Protein AF-A0A845K118-F1 (afdb_monomer)

Solvent-accessible surface area (backbone atoms only — not comparable to full-atom values): 3736 Å² total; per-residue (Å²): 127,72,65,63,57,66,68,46,45,65,57,54,52,51,51,52,56,52,32,60,70,52,37,51,99,90,30,51,68,69,55,20,47,54,50,48,52,53,53,61,72,64,58,84,69,77,78,80,77,48,72,69,57,48,55,52,55,64,73,78,107

Nearest PDB structures (foldseek):
  8tku-assembly4_H  TM=5.954E-01  e=4.737E+00  Caenorhabditis elegans

Secondary structure (DSSP, 8-state):
-HHHHHHHHHHHHHHHHHHHHH-BTTB-HHHHHHHHHHHHHH--PPPPPPHHHHHHHHH--

Structure (mmCIF, N/CA/C/O backbone):
data_AF-A0A845K118-F1
#
_entry.id   AF-A0A845K118-F1
#
loop_
_atom_site.group_PDB
_atom_site.id
_atom_site.type_symbol
_atom_site.label_atom_id
_atom_site.label_alt_id
_atom_site.label_comp_id
_atom_site.label_asym_id
_atom_site.label_entity_id
_atom_site.label_seq_id
_atom_site.pdbx_PDB_ins_code
_atom_site.Cartn_x
_atom_site.Cartn_y
_atom_site.Cartn_z
_atom_site.occupancy
_atom_site.B_iso_or_equiv
_atom_site.auth_seq_id
_atom_site.auth_comp_id
_atom_site.auth_asym_id
_atom_site.auth_atom_id
_atom_site.pdbx_PDB_model_num
ATOM 1 N N . MET A 1 1 ? 14.736 15.935 -2.458 1.00 52.69 1 MET A N 1
ATOM 2 C CA . MET A 1 1 ? 13.731 14.932 -2.019 1.00 52.69 1 MET A CA 1
ATOM 3 C C . MET A 1 1 ? 12.494 14.766 -2.933 1.00 52.69 1 MET A C 1
ATOM 5 O O . MET A 1 1 ? 11.539 14.124 -2.528 1.00 52.69 1 MET A O 1
ATOM 9 N N . LYS A 1 2 ? 12.468 15.242 -4.193 1.00 60.47 2 LYS A N 1
ATOM 10 C CA . LYS A 1 2 ? 11.235 15.215 -5.027 1.00 60.47 2 LYS A CA 1
ATOM 11 C C . LYS A 1 2 ? 10.930 13.877 -5.735 1.00 60.47 2 LYS A C 1
ATOM 13 O O . LYS A 1 2 ? 9.798 13.654 -6.149 1.00 60.47 2 LYS A O 1
ATOM 18 N N . LYS A 1 3 ? 11.925 12.999 -5.908 1.00 63.78 3 LYS A N 1
ATOM 19 C CA . LYS A 1 3 ? 11.808 11.781 -6.736 1.00 63.78 3 LYS A CA 1
ATOM 20 C C . LYS A 1 3 ? 11.069 10.644 -6.023 1.00 63.78 3 LYS A C 1
ATOM 22 O O . LYS A 1 3 ? 10.183 10.039 -6.612 1.00 63.78 3 LYS A O 1
ATOM 27 N N . VAL A 1 4 ? 11.388 10.420 -4.747 1.00 63.84 4 VAL A N 1
ATOM 28 C CA . VAL A 1 4 ? 10.785 9.350 -3.934 1.00 63.84 4 VAL A CA 1
ATOM 29 C C . VAL A 1 4 ? 9.294 9.605 -3.705 1.00 63.84 4 VAL A C 1
ATOM 31 O O . VAL A 1 4 ? 8.491 8.704 -3.909 1.00 63.84 4 VAL A O 1
ATOM 34 N N . GLY A 1 5 ? 8.902 10.849 -3.405 1.00 72.00 5 GLY A N 1
ATOM 35 C CA . GLY A 1 5 ? 7.487 11.213 -3.264 1.00 72.00 5 GLY A CA 1
ATOM 36 C C . GLY A 1 5 ? 6.675 10.947 -4.537 1.00 72.00 5 GLY A C 1
ATOM 37 O O . GLY A 1 5 ? 5.633 10.306 -4.473 1.00 72.00 5 GLY A O 1
ATOM 38 N N . LYS A 1 6 ? 7.195 11.339 -5.711 1.00 77.25 6 LYS A N 1
ATOM 39 C CA . LYS A 1 6 ? 6.547 11.056 -7.007 1.00 77.25 6 LYS A CA 1
ATOM 40 C C . LYS A 1 6 ? 6.464 9.562 -7.328 1.00 77.25 6 LYS A C 1
ATOM 42 O O . LYS A 1 6 ? 5.528 9.136 -7.993 1.00 77.25 6 LYS A O 1
ATOM 47 N N . GLN A 1 7 ? 7.440 8.774 -6.883 1.00 80.38 7 GLN A N 1
ATOM 48 C CA . GLN A 1 7 ? 7.459 7.330 -7.107 1.00 80.38 7 GLN A CA 1
ATOM 49 C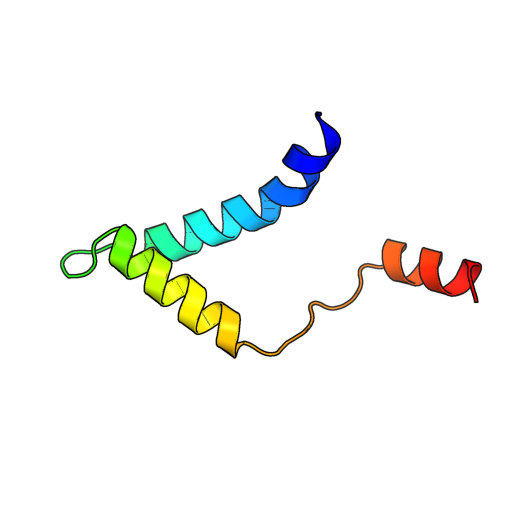 C . GLN A 1 7 ? 6.477 6.584 -6.195 1.00 80.38 7 GLN A C 1
ATOM 51 O O . GLN A 1 7 ? 5.894 5.593 -6.625 1.00 80.38 7 GLN A O 1
ATOM 56 N N . LEU A 1 8 ? 6.280 7.060 -4.963 1.00 83.50 8 LEU A N 1
ATOM 57 C CA . LEU A 1 8 ? 5.360 6.460 -3.992 1.00 83.50 8 LEU A CA 1
ATOM 58 C C . LEU A 1 8 ? 3.906 6.901 -4.182 1.00 83.50 8 LEU A C 1
ATOM 60 O O . LEU A 1 8 ? 2.994 6.182 -3.787 1.00 83.50 8 LEU A O 1
ATOM 64 N N . GLN A 1 9 ? 3.681 8.049 -4.821 1.00 84.94 9 GLN A N 1
ATOM 65 C CA . G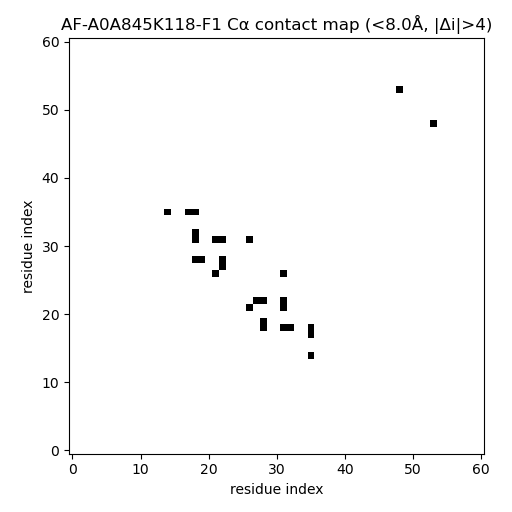LN A 1 9 ? 2.353 8.627 -5.024 1.00 84.94 9 GLN A CA 1
ATOM 66 C C . GLN A 1 9 ? 1.304 7.650 -5.595 1.00 84.94 9 GLN A C 1
ATOM 68 O O . GLN A 1 9 ? 0.205 7.615 -5.045 1.00 84.94 9 GLN A O 1
ATOM 73 N N . PRO A 1 10 ? 1.597 6.812 -6.610 1.00 86.19 10 PRO A N 1
ATOM 74 C CA . PRO A 1 10 ? 0.618 5.851 -7.119 1.00 86.19 10 PRO A CA 1
ATOM 75 C C . PRO A 1 10 ? 0.192 4.813 -6.074 1.00 86.19 10 PRO A C 1
ATOM 77 O O . PRO A 1 10 ? -0.959 4.394 -6.059 1.00 86.19 10 PRO A O 1
ATOM 80 N N . PHE A 1 11 ? 1.101 4.407 -5.186 1.00 84.19 11 PHE A N 1
ATOM 81 C CA . PHE A 1 11 ? 0.804 3.429 -4.138 1.00 84.19 11 PHE A CA 1
ATOM 82 C C . PHE A 1 11 ? -0.074 4.041 -3.047 1.00 84.19 11 PHE A C 1
ATOM 84 O O . PHE A 1 11 ? -1.055 3.425 -2.641 1.00 84.19 11 PHE A O 1
ATOM 91 N N . LEU A 1 12 ? 0.225 5.282 -2.651 1.00 88.75 12 LEU A N 1
ATOM 92 C CA . LEU A 1 12 ? -0.581 6.034 -1.686 1.00 88.75 12 LEU A CA 1
ATOM 93 C C . LEU A 1 12 ? -2.001 6.286 -2.213 1.00 88.75 12 LEU A C 1
ATOM 95 O O . LEU A 1 12 ? -2.965 6.135 -1.473 1.00 88.75 12 LEU A O 1
ATOM 99 N N . GLN A 1 13 ? -2.142 6.600 -3.505 1.00 90.31 13 GLN A N 1
ATOM 100 C CA . GLN A 1 13 ? -3.450 6.784 -4.142 1.00 90.31 13 GLN A CA 1
ATOM 101 C C . GLN A 1 13 ? -4.280 5.492 -4.162 1.00 90.31 13 GLN A C 1
ATOM 103 O O . GLN A 1 13 ? -5.492 5.535 -3.953 1.00 90.31 13 GLN A O 1
ATOM 108 N N . VAL A 1 14 ? -3.644 4.340 -4.402 1.00 89.50 14 VAL A N 1
ATOM 109 C CA . VAL A 1 14 ? -4.324 3.035 -4.353 1.00 89.50 14 VAL A CA 1
ATOM 110 C C . VAL A 1 14 ? -4.757 2.704 -2.929 1.00 89.50 14 VAL A C 1
ATOM 112 O O . VAL A 1 14 ? -5.908 2.322 -2.728 1.00 89.50 14 VAL A O 1
ATOM 115 N N . GLU A 1 15 ? -3.872 2.878 -1.947 1.00 89.69 15 GLU A N 1
ATOM 116 C CA . GLU A 1 15 ? -4.203 2.667 -0.536 1.00 89.69 15 GLU A CA 1
ATOM 117 C C . GLU A 1 15 ? -5.387 3.543 -0.118 1.00 89.69 15 GLU A C 1
ATOM 119 O O . GLU A 1 15 ? -6.379 3.034 0.398 1.00 89.69 15 GLU A O 1
ATOM 124 N N . GLU A 1 16 ? -5.340 4.840 -0.416 1.00 91.69 16 GLU A N 1
ATOM 125 C CA . GLU A 1 16 ? -6.397 5.783 -0.061 1.00 91.69 16 GLU A CA 1
ATOM 126 C C . GLU A 1 16 ? -7.732 5.440 -0.737 1.00 91.69 16 GLU A C 1
ATOM 128 O O . GLU A 1 16 ? -8.775 5.456 -0.081 1.00 91.69 16 GLU A O 1
ATOM 133 N N . SER A 1 17 ? -7.713 5.048 -2.016 1.00 93.12 17 SER A N 1
ATOM 134 C CA . SER A 1 17 ? -8.915 4.631 -2.748 1.00 93.12 17 SER A CA 1
ATOM 135 C C . SER A 1 17 ? -9.549 3.369 -2.157 1.00 93.12 17 SER A C 1
ATOM 137 O O . SER A 1 17 ? -10.769 3.307 -1.985 1.00 93.12 17 SER A O 1
ATOM 139 N N . VAL A 1 18 ? -8.737 2.364 -1.819 1.00 90.12 18 VAL A N 1
ATOM 140 C CA . VAL A 1 18 ? -9.228 1.098 -1.260 1.00 90.12 18 VAL A CA 1
ATOM 141 C C . VAL A 1 18 ? -9.699 1.288 0.178 1.00 90.12 18 VAL A C 1
ATOM 143 O O . VAL A 1 18 ? -10.795 0.850 0.517 1.00 90.12 18 VAL A O 1
ATOM 146 N N . VAL A 1 19 ? -8.933 1.994 1.011 1.00 92.31 19 VAL A N 1
ATOM 147 C CA . VAL A 1 19 ? -9.324 2.310 2.391 1.00 92.31 19 VAL A CA 1
ATOM 148 C C . VAL A 1 19 ? -10.620 3.119 2.407 1.00 92.31 19 VAL A C 1
ATOM 150 O O . VAL A 1 19 ? -11.523 2.774 3.159 1.00 92.31 19 VAL A O 1
ATOM 153 N N . SER A 1 20 ? -10.779 4.117 1.534 1.00 92.38 20 SER A N 1
ATOM 154 C CA . SER A 1 20 ? -12.018 4.910 1.449 1.00 92.38 20 SER A CA 1
ATOM 155 C C . SER A 1 20 ? -13.242 4.079 1.062 1.00 92.38 20 SER A C 1
ATOM 157 O O . SER A 1 20 ? -14.347 4.384 1.495 1.00 92.38 20 SER A O 1
ATOM 159 N N . ARG A 1 21 ? -13.056 3.017 0.268 1.00 90.50 21 ARG A N 1
ATOM 160 C CA . ARG A 1 21 ? -14.126 2.067 -0.081 1.00 90.50 21 ARG A CA 1
ATOM 161 C C . ARG A 1 21 ? -14.479 1.114 1.057 1.00 90.50 21 ARG A C 1
ATOM 163 O O . ARG A 1 21 ? -15.611 0.653 1.129 1.00 90.50 21 ARG A O 1
ATOM 170 N N . LEU A 1 22 ? -13.501 0.776 1.893 1.00 89.00 22 LEU A N 1
ATOM 171 C CA . LEU A 1 22 ? -13.673 -0.123 3.033 1.00 89.00 22 LEU A CA 1
ATOM 172 C C . LEU A 1 22 ? -14.281 0.594 4.240 1.00 89.00 22 LEU A C 1
ATOM 174 O O . LEU A 1 22 ? -15.033 -0.016 4.997 1.00 89.00 22 LEU A O 1
ATOM 178 N N . VAL A 1 23 ? -13.954 1.875 4.423 1.00 93.00 23 VAL A N 1
ATOM 179 C CA . VAL A 1 23 ? -14.535 2.705 5.478 1.00 93.00 23 VAL A CA 1
ATOM 180 C C . VAL A 1 23 ? -16.037 2.828 5.250 1.00 93.00 23 VAL A C 1
ATOM 182 O O . VAL A 1 23 ? -16.506 3.225 4.187 1.00 93.00 23 VAL A O 1
ATOM 185 N N . GLY A 1 24 ? -16.802 2.492 6.280 1.00 86.31 24 GLY A N 1
ATOM 186 C CA . GLY A 1 24 ? -18.255 2.491 6.231 1.00 86.31 24 GLY A CA 1
ATOM 187 C C . GLY A 1 24 ? -18.842 2.463 7.633 1.0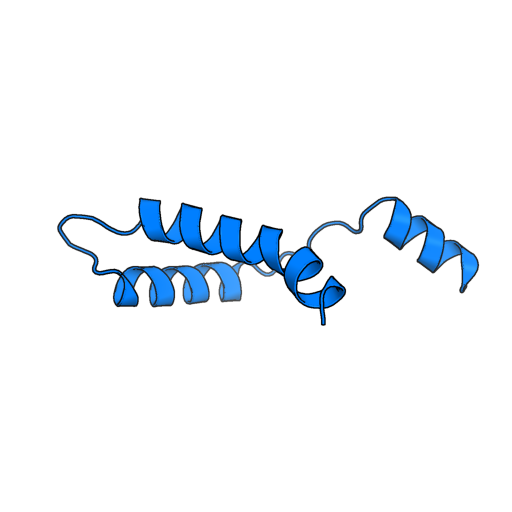0 86.31 24 GLY A C 1
ATOM 188 O O . GLY A 1 24 ? -18.141 2.655 8.621 1.00 86.31 24 GLY A O 1
ATOM 189 N N . LYS A 1 25 ? -20.142 2.179 7.742 1.00 84.06 25 LYS A N 1
ATOM 190 C CA . LYS A 1 25 ? -20.877 2.226 9.019 1.00 84.06 25 LYS A CA 1
ATOM 191 C C . LYS A 1 25 ? -20.287 1.334 10.128 1.00 84.06 25 LYS A C 1
ATOM 193 O O . LYS A 1 25 ? -20.474 1.634 11.301 1.00 84.06 25 LYS A O 1
ATOM 198 N N . TYR A 1 26 ? -19.595 0.257 9.757 1.00 83.00 26 TYR A N 1
ATOM 199 C CA . TYR A 1 26 ? -19.075 -0.764 10.678 1.00 83.00 26 TYR A CA 1
ATOM 200 C C . TYR A 1 26 ? -17.547 -0.853 10.709 1.00 83.00 26 TYR A C 1
ATOM 202 O O . TYR A 1 26 ? -17.007 -1.673 11.447 1.00 83.00 26 TYR A O 1
ATOM 210 N N . LEU A 1 27 ? -16.850 -0.053 9.896 1.00 88.44 27 LEU A N 1
ATOM 211 C CA . LEU A 1 27 ? -15.401 -0.132 9.763 1.00 88.44 27 LEU A CA 1
ATOM 212 C C . LEU A 1 27 ? -14.798 1.268 9.819 1.00 88.44 27 LEU A C 1
ATOM 214 O O . LEU A 1 27 ? -15.055 2.110 8.957 1.00 88.44 27 LEU A O 1
ATOM 218 N N . ASP A 1 28 ? -13.994 1.495 10.850 1.00 92.00 28 ASP A N 1
ATOM 219 C CA . ASP A 1 28 ? -13.242 2.723 11.034 1.00 92.00 28 ASP A CA 1
ATOM 220 C C . ASP A 1 28 ? -12.015 2.766 10.110 1.00 92.00 28 ASP A C 1
ATOM 222 O O . ASP A 1 28 ? -11.597 1.775 9.504 1.00 92.00 28 ASP A O 1
ATOM 226 N N . LYS A 1 29 ? -11.402 3.947 9.998 1.00 90.06 29 LYS A N 1
ATOM 227 C CA . LYS A 1 29 ? -10.242 4.148 9.121 1.00 90.06 29 LYS A CA 1
ATOM 228 C C . LYS A 1 29 ? -9.062 3.245 9.496 1.00 90.06 29 LYS A C 1
ATOM 230 O O . LYS A 1 29 ? -8.389 2.729 8.607 1.00 90.06 29 LYS A O 1
ATOM 235 N N . GLN A 1 30 ? -8.823 3.028 10.791 1.00 91.94 30 GLN A N 1
ATOM 236 C CA . GLN A 1 30 ? -7.724 2.174 11.250 1.00 91.94 30 GLN A CA 1
ATOM 237 C C . GLN A 1 30 ? -7.992 0.691 10.965 1.00 91.94 30 GLN A C 1
ATOM 239 O O . GLN A 1 30 ? -7.085 -0.024 10.535 1.00 91.94 30 GLN A O 1
ATOM 244 N N . GLY A 1 31 ? -9.227 0.221 11.157 1.00 92.81 31 GLY A N 1
ATOM 245 C CA . GLY A 1 31 ? -9.648 -1.128 10.791 1.00 92.81 31 GLY A CA 1
ATOM 246 C C . GLY A 1 31 ? -9.541 -1.375 9.288 1.00 92.81 31 GLY A C 1
ATOM 247 O O . GLY A 1 31 ? -8.978 -2.388 8.871 1.00 92.81 31 GLY A O 1
ATOM 248 N N . ALA A 1 32 ? -9.975 -0.415 8.471 1.00 93.31 32 ALA A N 1
ATOM 249 C CA . ALA A 1 32 ? -9.851 -0.469 7.016 1.00 93.31 32 ALA A CA 1
ATOM 250 C C . ALA A 1 32 ? -8.388 -0.572 6.548 1.00 93.31 32 ALA A C 1
ATOM 252 O O . ALA A 1 32 ? -8.080 -1.384 5.677 1.00 93.31 32 ALA A O 1
ATOM 253 N N . GLN A 1 33 ? -7.468 0.180 7.163 1.00 92.62 33 GLN A N 1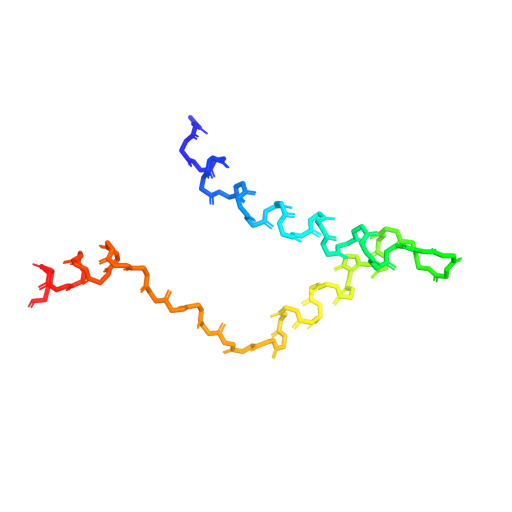
ATOM 254 C CA . GLN A 1 33 ? -6.030 0.083 6.875 1.00 92.62 33 GLN A CA 1
ATOM 255 C C . GLN A 1 33 ? -5.440 -1.279 7.264 1.00 92.62 33 GLN A C 1
ATOM 257 O O . GLN A 1 33 ? -4.681 -1.872 6.497 1.00 92.62 33 GLN A O 1
ATOM 262 N N . LYS A 1 34 ? -5.802 -1.819 8.436 1.00 93.06 34 LYS A N 1
ATOM 263 C CA . LYS A 1 34 ? -5.366 -3.164 8.854 1.00 93.06 34 LYS A CA 1
ATOM 264 C C . LYS A 1 34 ? -5.850 -4.237 7.878 1.00 93.06 34 LYS A C 1
ATOM 266 O O . LYS A 1 34 ? -5.075 -5.119 7.508 1.00 93.06 34 LYS A O 1
ATOM 271 N N . LEU A 1 35 ? -7.101 -4.136 7.428 1.00 91.12 35 LEU A N 1
ATOM 272 C CA . LEU A 1 35 ? -7.673 -5.051 6.443 1.00 91.12 35 LEU A CA 1
ATOM 273 C C . LEU A 1 35 ? -6.965 -4.931 5.087 1.00 91.12 35 LEU A C 1
ATOM 275 O O . LEU A 1 35 ? -6.619 -5.947 4.487 1.00 91.12 35 LEU A O 1
ATOM 279 N N . PHE A 1 36 ? -6.695 -3.705 4.630 1.00 90.88 36 PHE A N 1
ATOM 280 C CA . PHE A 1 36 ? -5.921 -3.446 3.417 1.00 90.88 36 PHE A CA 1
ATOM 281 C C . PHE A 1 36 ? -4.553 -4.135 3.466 1.00 90.88 36 PHE A C 1
ATOM 283 O O . PHE A 1 36 ? -4.235 -4.911 2.566 1.00 90.88 36 PHE A O 1
ATOM 290 N N . HIS A 1 37 ? -3.782 -3.938 4.541 1.00 89.69 37 HIS A N 1
ATOM 291 C CA . HIS A 1 37 ? -2.477 -4.582 4.709 1.00 89.69 37 HIS A CA 1
ATOM 292 C C . HIS A 1 37 ? -2.567 -6.109 4.753 1.00 89.69 37 HIS A C 1
ATOM 294 O O . HIS A 1 37 ? -1.717 -6.788 4.180 1.00 89.69 37 HIS A O 1
ATOM 300 N N . TYR A 1 38 ? -3.602 -6.660 5.391 1.00 90.75 38 TYR A N 1
ATOM 301 C CA . TYR A 1 38 ? -3.825 -8.103 5.418 1.00 90.75 38 TYR A CA 1
ATOM 302 C C . TYR A 1 38 ? -4.089 -8.667 4.012 1.00 90.75 38 TYR A C 1
ATOM 304 O O . TYR A 1 38 ? -3.443 -9.633 3.605 1.00 90.75 38 TYR A O 1
ATOM 312 N N . MET A 1 39 ? -4.982 -8.038 3.238 1.00 88.25 39 MET A N 1
ATOM 313 C CA . MET A 1 39 ? -5.288 -8.444 1.860 1.00 88.25 39 MET A CA 1
ATOM 314 C C . MET A 1 39 ? -4.071 -8.302 0.937 1.00 88.25 39 MET A C 1
ATOM 316 O O . MET A 1 39 ? -3.770 -9.221 0.171 1.00 88.25 39 MET A O 1
ATOM 320 N N . PHE A 1 40 ? -3.344 -7.182 1.036 1.00 84.38 40 PHE A N 1
ATOM 321 C CA . PHE A 1 40 ? -2.151 -6.923 0.225 1.00 84.38 40 PHE A CA 1
ATOM 322 C C . PHE A 1 40 ? -0.978 -7.847 0.580 1.00 84.38 40 PHE A C 1
ATOM 324 O O . PHE A 1 40 ? -0.273 -8.338 -0.299 1.00 84.38 40 PHE A O 1
ATOM 331 N N . GLY A 1 41 ? -0.795 -8.160 1.864 1.00 85.12 41 GLY A N 1
ATOM 332 C CA . GLY A 1 41 ? 0.231 -9.099 2.320 1.00 8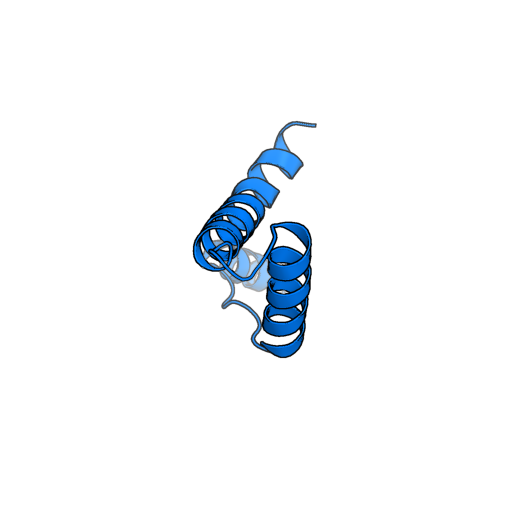5.12 41 GLY A CA 1
ATOM 333 C C . GLY A 1 41 ? -0.014 -10.536 1.849 1.00 85.12 41 GLY A C 1
ATOM 334 O O . GLY A 1 41 ? 0.931 -11.307 1.6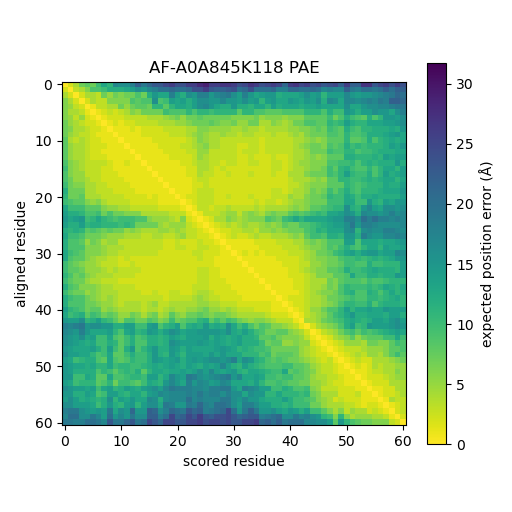96 1.00 85.12 41 GLY A O 1
ATOM 335 N N . LYS A 1 42 ? -1.274 -10.901 1.581 1.00 84.75 42 LYS A N 1
ATOM 336 C CA . LYS A 1 42 ? -1.659 -12.222 1.064 1.00 84.75 42 LYS A CA 1
ATOM 337 C C . LYS A 1 42 ? -1.720 -12.298 -0.455 1.00 84.75 42 LYS A C 1
ATOM 339 O O . LYS A 1 42 ? -1.784 -13.406 -0.978 1.00 84.75 42 LYS A O 1
ATOM 344 N N . SER A 1 43 ? -1.684 -11.171 -1.170 1.00 80.31 43 SER A N 1
ATOM 345 C CA . SER A 1 43 ? -1.951 -11.190 -2.611 1.00 80.31 43 SER A CA 1
ATOM 346 C C . SER A 1 43 ? -0.870 -11.891 -3.416 1.00 80.31 43 SER A C 1
ATOM 348 O O . SER A 1 43 ? -1.168 -12.241 -4.545 1.00 80.31 43 SER A O 1
ATOM 350 N N . GLY A 1 44 ? 0.341 -12.113 -2.877 1.00 66.62 44 GLY A N 1
ATOM 351 C CA . GLY A 1 44 ? 1.385 -13.010 -3.415 1.00 66.62 44 GLY A CA 1
ATOM 352 C C . GLY A 1 44 ? 1.902 -12.721 -4.836 1.00 66.62 44 GLY A C 1
ATOM 353 O O . GLY A 1 44 ? 2.924 -13.266 -5.252 1.00 66.62 44 GLY A O 1
ATOM 354 N N . CYS A 1 45 ? 1.232 -11.849 -5.578 1.00 69.56 45 CYS A N 1
ATOM 355 C CA . CYS A 1 45 ? 1.453 -11.574 -6.977 1.00 69.56 45 CYS A CA 1
ATOM 356 C C . CYS A 1 45 ? 2.436 -10.421 -7.101 1.00 69.56 45 CYS A C 1
ATOM 358 O O . CYS A 1 45 ? 2.195 -9.303 -6.641 1.00 69.56 45 CYS A O 1
ATOM 360 N N . LYS A 1 46 ? 3.559 -10.694 -7.762 1.00 71.06 46 LYS A N 1
ATOM 361 C CA . LYS A 1 46 ? 4.453 -9.636 -8.221 1.00 71.06 46 LYS A CA 1
ATOM 362 C C . LYS A 1 46 ? 3.754 -8.904 -9.361 1.00 71.06 46 LYS A C 1
ATOM 364 O O . LYS A 1 46 ? 3.241 -9.546 -10.273 1.00 71.06 46 LYS A O 1
ATOM 369 N N . ALA A 1 47 ? 3.746 -7.575 -9.309 1.00 73.19 47 ALA A N 1
ATOM 370 C CA . ALA A 1 47 ? 3.315 -6.779 -10.449 1.00 73.19 47 ALA A CA 1
ATOM 371 C C . ALA A 1 47 ? 4.194 -7.113 -11.663 1.00 73.19 47 ALA A C 1
ATOM 373 O O . ALA A 1 47 ? 5.408 -7.311 -11.518 1.00 73.19 47 ALA A O 1
ATOM 374 N N . GLU A 1 48 ? 3.590 -7.183 -12.849 1.00 77.12 48 GLU A N 1
ATOM 375 C CA . GLU A 1 48 ? 4.362 -7.390 -14.068 1.00 77.12 48 GLU A CA 1
ATOM 376 C C . GLU A 1 48 ? 5.360 -6.239 -14.269 1.00 77.12 48 GLU A C 1
ATOM 378 O O . GLU A 1 48 ? 5.020 -5.069 -14.051 1.00 77.12 48 GLU A O 1
ATOM 383 N N . PRO A 1 49 ? 6.605 -6.547 -14.669 1.00 77.62 49 PRO A N 1
ATOM 384 C CA . PRO A 1 49 ? 7.614 -5.526 -14.890 1.00 77.62 49 PRO A CA 1
ATOM 385 C C . PRO A 1 49 ? 7.203 -4.628 -16.055 1.00 77.62 49 PRO A C 1
ATOM 387 O O . PRO A 1 49 ? 6.860 -5.113 -17.136 1.00 77.62 49 PRO A O 1
ATOM 390 N N . ARG A 1 50 ? 7.306 -3.313 -15.858 1.00 82.75 50 ARG A N 1
ATOM 391 C CA . ARG A 1 50 ? 6.997 -2.324 -16.897 1.00 82.75 50 ARG A CA 1
ATOM 392 C C . ARG A 1 50 ? 7.983 -2.433 -18.056 1.00 82.75 50 ARG A C 1
ATOM 394 O O . ARG A 1 50 ? 9.137 -2.821 -17.878 1.00 82.75 50 ARG A O 1
ATOM 401 N N . THR A 1 51 ? 7.572 -1.991 -19.242 1.00 82.56 51 THR A N 1
ATOM 402 C CA . THR A 1 51 ? 8.387 -2.059 -20.467 1.00 82.56 51 THR A CA 1
ATOM 403 C C . THR A 1 51 ? 9.781 -1.447 -20.287 1.00 82.56 51 THR A C 1
ATOM 405 O O . THR A 1 51 ? 10.773 -2.021 -20.727 1.0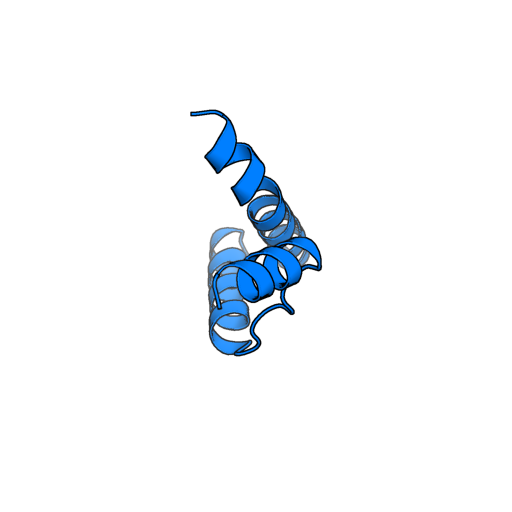0 82.56 51 THR A O 1
ATOM 408 N N . TRP A 1 52 ? 9.898 -0.323 -19.571 1.00 81.19 52 TRP A N 1
ATOM 409 C CA . TRP A 1 52 ? 11.195 0.310 -19.296 1.00 81.19 52 TRP A CA 1
ATOM 410 C C . TRP A 1 52 ? 12.062 -0.483 -18.300 1.00 81.19 52 TRP A C 1
ATOM 412 O O . TRP A 1 52 ? 13.284 -0.508 -18.441 1.00 81.19 52 TRP A O 1
ATOM 422 N N . GLU A 1 53 ? 11.454 -1.173 -17.330 1.00 82.56 53 GLU A N 1
ATOM 423 C CA . GLU A 1 53 ? 12.161 -2.055 -16.388 1.00 82.56 53 GLU A CA 1
ATOM 424 C C . GLU A 1 53 ? 12.702 -3.283 -17.120 1.00 82.56 53 GLU A C 1
ATOM 426 O O . GLU A 1 53 ? 13.833 -3.706 -16.883 1.00 82.56 53 GLU A O 1
ATOM 431 N N . GLN A 1 54 ? 11.923 -3.824 -18.060 1.00 83.31 54 GLN A N 1
ATOM 432 C CA . GLN A 1 54 ? 12.352 -4.922 -18.924 1.00 83.31 54 GLN A CA 1
ATOM 433 C C . GLN A 1 54 ? 13.509 -4.507 -19.844 1.00 83.31 54 GLN A C 1
ATOM 435 O O . GLN A 1 54 ? 14.492 -5.239 -19.957 1.00 83.31 54 GLN A O 1
ATOM 440 N N . LEU A 1 55 ? 13.426 -3.326 -20.470 1.00 83.19 55 LEU A N 1
ATOM 441 C CA . LEU A 1 55 ? 14.490 -2.789 -21.327 1.00 83.19 55 LEU A CA 1
ATOM 442 C C . LEU A 1 55 ? 15.798 -2.577 -20.556 1.00 83.19 55 LEU A C 1
ATOM 444 O O . LEU A 1 55 ? 16.864 -2.934 -21.051 1.00 83.19 55 LEU A O 1
ATOM 448 N N . SER A 1 56 ? 15.717 -2.043 -19.335 1.00 81.62 56 SER A N 1
ATOM 449 C CA . SER A 1 56 ? 16.877 -1.880 -18.453 1.00 81.62 56 SER A CA 1
ATOM 450 C C . SER A 1 56 ? 17.523 -3.228 -18.108 1.00 81.62 56 SER A C 1
ATOM 452 O O . SER A 1 56 ? 18.724 -3.412 -18.303 1.00 81.62 56 SER A O 1
ATOM 454 N N . ARG A 1 57 ? 16.715 -4.216 -17.695 1.00 82.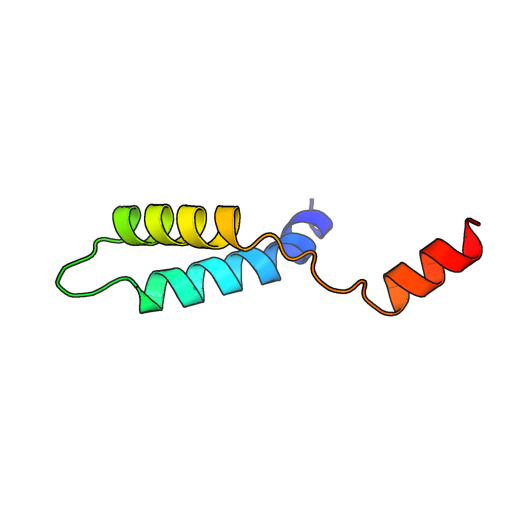25 57 ARG A N 1
ATOM 455 C CA . ARG A 1 57 ? 17.188 -5.575 -17.377 1.00 82.25 57 ARG A CA 1
ATOM 456 C C . ARG A 1 57 ? 17.877 -6.260 -18.557 1.00 82.25 57 ARG A C 1
ATOM 458 O O . ARG A 1 57 ? 18.869 -6.941 -18.344 1.00 82.25 57 ARG A O 1
ATOM 465 N N . LYS A 1 58 ? 17.376 -6.076 -19.786 1.00 84.44 58 LYS A N 1
ATOM 466 C CA . LYS A 1 58 ? 18.002 -6.626 -21.003 1.00 84.44 58 LYS A CA 1
ATOM 467 C C . LYS A 1 58 ? 19.371 -6.014 -21.313 1.00 84.44 58 LYS A C 1
ATOM 469 O O . LYS A 1 58 ? 20.177 -6.691 -21.928 1.00 84.44 58 LYS A O 1
ATOM 474 N N . ARG A 1 59 ? 19.623 -4.758 -20.928 1.00 81.06 59 ARG A N 1
ATOM 475 C CA . ARG A 1 59 ? 20.899 -4.058 -21.185 1.00 81.06 59 ARG A CA 1
ATOM 476 C C . ARG A 1 59 ? 21.999 -4.381 -20.175 1.00 81.06 59 ARG A C 1
ATOM 478 O O . ARG A 1 59 ? 23.165 -4.217 -20.496 1.00 81.06 59 ARG A O 1
ATOM 485 N N . HIS A 1 60 ? 21.622 -4.771 -18.960 1.00 73.31 60 HIS A N 1
ATOM 486 C CA . HIS A 1 60 ? 22.551 -5.121 -17.879 1.00 73.31 60 HIS A CA 1
ATOM 487 C C . HIS A 1 60 ? 22.867 -6.619 -17.795 1.00 73.31 60 HIS A C 1
ATOM 489 O O . HIS A 1 60 ? 23.583 -7.035 -16.885 1.00 73.31 60 HIS A O 1
ATOM 495 N N . ARG A 1 61 ? 22.288 -7.414 -18.693 1.00 59.06 61 ARG A N 1
ATOM 496 C CA . ARG A 1 61 ? 22.534 -8.845 -18.813 1.00 59.06 61 ARG A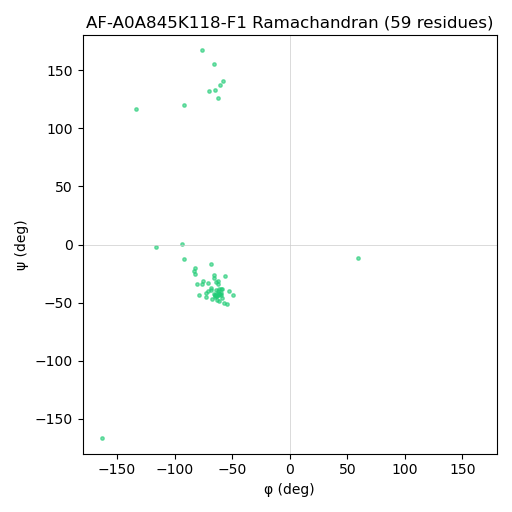 CA 1
ATOM 497 C C . ARG A 1 61 ? 23.616 -9.085 -19.852 1.00 59.06 61 ARG A C 1
ATOM 499 O O . ARG A 1 61 ? 24.418 -10.006 -19.609 1.00 59.06 61 ARG A O 1
#

Foldseek 3Di:
DPPVCVVCVVVVVVLCVQLVVVDDPPADSVRSSVVVCVCVVPPPDDDDDDPVSVVVVVVVD

Sequence (61 aa):
MKKVGKQLQPFLQVEESVVSRLVGKYLDKQGAQKLFHYMFGKSGCKAEPRTWEQLSRKRHR

Radius of gyration: 16.02 Å; Cα contacts (8 Å, |Δi|>4): 14; chains: 1; bounding box: 43×28×33 Å

pLDDT: mean 83.03, std 9.46, range [52.69, 93.31]

Mean predicted aligned error: 8.18 Å